Protein AF-A0AA50HZC2-F1 (afdb_monomer)

Nearest PDB structures (foldseek):
  8qby-assembly1_L  TM=7.352E-01  e=1.808E-03  Paracoccus denitrificans PD1222

pLDDT: mean 88.43, std 9.84, range [54.06, 97.0]

Structure (mmCIF, N/CA/C/O backbone):
data_AF-A0AA50HZC2-F1
#
_entry.id   AF-A0AA50HZC2-F1
#
loop_
_atom_site.group_PDB
_atom_site.id
_atom_site.type_symbol
_atom_site.label_atom_id
_atom_site.label_alt_id
_atom_site.label_comp_id
_atom_site.label_asym_id
_atom_site.label_entity_id
_atom_site.label_seq_id
_atom_site.pdbx_PDB_ins_code
_atom_site.Cartn_x
_atom_site.Cartn_y
_atom_site.Cartn_z
_atom_site.occupancy
_atom_site.B_iso_or_equiv
_atom_site.auth_seq_id
_atom_site.auth_comp_id
_atom_site.auth_asym_id
_atom_site.auth_atom_id
_atom_site.pdbx_PDB_model_num
ATOM 1 N N . MET A 1 1 ? 26.707 -22.563 -12.848 1.00 72.94 1 MET A N 1
ATOM 2 C CA . MET A 1 1 ? 26.742 -23.158 -14.206 1.00 72.94 1 MET A CA 1
ATOM 3 C C . MET A 1 1 ? 25.574 -24.103 -14.476 1.00 72.94 1 MET A C 1
ATOM 5 O O . MET A 1 1 ? 25.071 -24.070 -15.587 1.00 72.94 1 MET A O 1
ATOM 9 N N . ALA A 1 2 ? 25.079 -24.865 -13.490 1.00 88.56 2 ALA A N 1
ATOM 10 C CA . ALA A 1 2 ? 23.924 -25.756 -13.678 1.00 88.56 2 ALA A CA 1
ATOM 11 C C . ALA A 1 2 ? 22.667 -25.058 -14.245 1.00 88.56 2 ALA A C 1
ATOM 13 O O . ALA A 1 2 ? 22.004 -25.631 -15.095 1.00 88.56 2 ALA A O 1
ATOM 14 N N . LEU A 1 3 ? 22.393 -23.804 -13.859 1.00 90.75 3 LEU A N 1
ATOM 15 C CA . LEU A 1 3 ? 21.263 -23.019 -14.386 1.00 90.75 3 LEU A CA 1
ATOM 16 C C . LEU A 1 3 ? 21.460 -22.491 -15.819 1.00 90.75 3 LEU A C 1
ATOM 18 O O . LEU A 1 3 ? 20.484 -22.123 -16.455 1.00 90.75 3 LEU A O 1
ATOM 22 N N . ALA A 1 4 ? 22.684 -22.474 -16.356 1.00 91.19 4 ALA A N 1
ATOM 23 C CA . ALA A 1 4 ? 22.915 -22.049 -17.741 1.00 91.19 4 ALA A CA 1
ATOM 24 C C . ALA A 1 4 ? 22.505 -23.136 -18.748 1.00 91.19 4 ALA A C 1
ATOM 26 O O . ALA A 1 4 ? 22.063 -22.822 -19.849 1.00 91.19 4 ALA A O 1
ATOM 27 N N . VAL A 1 5 ? 22.618 -24.410 -18.353 1.00 91.38 5 VAL A N 1
ATOM 28 C CA . VAL A 1 5 ? 22.234 -25.566 -19.173 1.00 91.38 5 VAL A CA 1
ATOM 29 C C . VAL A 1 5 ? 20.757 -25.499 -19.596 1.00 91.38 5 VAL A C 1
ATOM 31 O O . VAL A 1 5 ? 20.509 -25.524 -20.801 1.00 91.38 5 VAL A O 1
ATOM 34 N N . PRO A 1 6 ? 19.769 -25.340 -18.688 1.00 89.31 6 PRO A N 1
ATOM 35 C CA . PRO A 1 6 ? 18.374 -25.200 -19.092 1.00 89.31 6 PRO A CA 1
ATOM 36 C C . PRO A 1 6 ? 18.117 -23.918 -19.894 1.00 89.31 6 PRO A C 1
ATOM 38 O O . PRO A 1 6 ? 17.353 -23.976 -20.849 1.00 89.31 6 PRO A O 1
ATOM 41 N N . SER A 1 7 ? 18.780 -22.790 -19.602 1.00 89.94 7 SER A N 1
ATOM 42 C CA . SER A 1 7 ? 18.620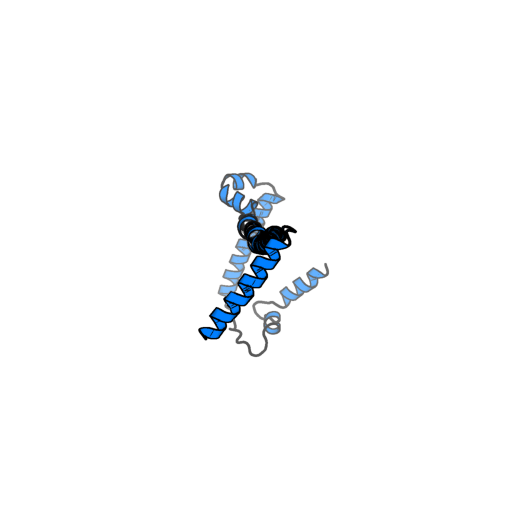 -21.560 -20.400 1.00 89.94 7 SER A CA 1
ATOM 43 C C . SER A 1 7 ? 19.047 -21.743 -21.862 1.00 89.94 7 SER A C 1
ATOM 45 O O . SER A 1 7 ? 18.363 -21.268 -22.766 1.00 89.94 7 SER A O 1
ATOM 47 N N . VAL A 1 8 ? 20.148 -22.463 -22.108 1.00 89.06 8 VAL A N 1
ATOM 48 C CA . VAL A 1 8 ? 20.602 -22.799 -23.470 1.00 89.06 8 VAL A CA 1
ATOM 49 C C . VAL A 1 8 ? 19.643 -23.786 -24.139 1.00 89.06 8 VAL A C 1
ATOM 51 O O . VAL A 1 8 ? 19.305 -23.608 -25.307 1.00 89.06 8 VAL A O 1
ATOM 54 N N . LEU A 1 9 ? 19.161 -24.797 -23.406 1.00 86.12 9 LEU A N 1
ATOM 55 C CA . LEU A 1 9 ? 18.186 -25.763 -23.925 1.00 86.12 9 LEU A CA 1
ATOM 56 C C . LEU A 1 9 ? 16.868 -25.089 -24.328 1.00 86.12 9 LEU A C 1
ATOM 58 O O . LEU A 1 9 ? 16.352 -25.376 -25.403 1.00 86.12 9 LEU A O 1
ATOM 62 N N . ILE A 1 10 ? 16.362 -24.151 -23.523 1.00 85.94 10 ILE A N 1
ATOM 63 C CA . ILE A 1 10 ? 15.151 -23.380 -23.841 1.00 85.94 10 ILE A CA 1
ATOM 64 C C . ILE A 1 10 ? 15.355 -22.567 -25.125 1.00 85.94 10 ILE A C 1
ATOM 66 O O . ILE A 1 10 ? 14.502 -22.610 -26.007 1.00 85.94 10 ILE A O 1
ATOM 70 N N . GLY A 1 11 ? 16.507 -21.905 -25.291 1.00 83.38 11 GLY A N 1
ATOM 71 C CA . GLY A 1 11 ? 16.824 -21.173 -26.525 1.00 83.38 11 GLY A CA 1
ATOM 72 C C . GLY A 1 11 ? 16.901 -22.061 -27.776 1.00 83.38 11 GLY A C 1
ATOM 73 O O . GLY A 1 11 ? 16.564 -21.620 -28.871 1.00 83.38 11 GLY A O 1
ATOM 74 N N . LEU A 1 12 ? 17.301 -23.328 -27.628 1.00 83.75 12 LEU A N 1
ATOM 75 C CA . LEU A 1 12 ? 17.332 -24.301 -28.728 1.00 83.75 12 LEU A CA 1
ATOM 76 C C . LEU A 1 12 ? 15.963 -24.934 -29.021 1.00 83.75 12 LEU A C 1
ATOM 78 O O . LEU A 1 12 ? 15.737 -25.383 -30.146 1.00 83.75 12 LEU A O 1
ATOM 82 N N . LEU A 1 13 ? 15.062 -25.004 -28.042 1.00 84.50 13 LEU A N 1
ATOM 83 C CA . LEU A 1 13 ? 13.712 -25.562 -28.198 1.00 84.50 13 LEU A CA 1
ATOM 84 C C . LEU A 1 13 ? 12.681 -24.507 -28.646 1.00 84.50 13 LEU A C 1
ATOM 86 O O . LEU A 1 13 ? 11.704 -24.857 -29.307 1.00 84.50 13 LEU A O 1
ATOM 90 N N . GLY A 1 14 ? 12.909 -23.229 -28.329 1.00 80.69 14 GLY A N 1
ATOM 91 C CA . GLY A 1 14 ? 12.089 -22.079 -28.728 1.00 80.69 14 GLY A CA 1
ATOM 92 C C . GLY A 1 14 ? 12.603 -21.366 -29.985 1.00 80.69 14 GLY A C 1
ATOM 93 O O . GLY A 1 14 ? 12.914 -20.177 -29.939 1.00 80.69 14 GLY A O 1
ATOM 94 N N . ARG A 1 15 ? 12.741 -22.092 -31.104 1.00 81.62 15 ARG A N 1
ATOM 95 C CA . ARG A 1 15 ? 13.133 -21.516 -32.403 1.00 81.62 15 ARG A CA 1
ATOM 96 C C . ARG A 1 15 ? 11.930 -20.934 -33.169 1.00 81.62 15 ARG A C 1
ATOM 98 O O . ARG A 1 15 ? 11.009 -21.700 -33.441 1.00 81.62 15 ARG A O 1
ATOM 105 N N . PRO A 1 16 ? 11.988 -19.683 -33.678 1.00 71.44 16 PRO A N 1
ATOM 106 C CA . PRO A 1 16 ? 10.855 -19.006 -34.334 1.00 71.44 16 PRO A CA 1
ATOM 107 C C . PRO A 1 16 ? 10.175 -19.771 -35.479 1.00 71.44 16 PRO A C 1
ATOM 109 O O . PRO A 1 16 ? 8.990 -19.597 -35.721 1.00 71.44 16 PRO A O 1
ATOM 112 N N . TRP A 1 17 ? 10.917 -20.625 -36.184 1.00 71.31 17 TRP A N 1
ATOM 113 C CA . TRP A 1 17 ? 10.420 -21.418 -37.314 1.00 71.31 17 TRP A CA 1
ATOM 114 C C . TRP A 1 17 ? 9.914 -22.819 -36.927 1.00 71.31 17 TRP A C 1
ATOM 116 O O . TRP A 1 17 ? 9.341 -23.510 -37.762 1.00 71.31 17 TRP A O 1
ATOM 126 N N . ALA A 1 18 ? 10.182 -23.286 -35.702 1.00 73.06 18 ALA A N 1
ATOM 127 C CA . ALA A 1 18 ? 9.805 -24.614 -35.208 1.00 73.06 18 ALA A CA 1
ATOM 128 C C . ALA A 1 18 ? 9.852 -24.656 -33.665 1.00 73.06 18 ALA A C 1
ATOM 130 O O . ALA A 1 18 ? 10.690 -25.348 -33.075 1.00 73.06 18 ALA A O 1
ATOM 131 N N . ASN A 1 19 ? 8.969 -23.895 -33.010 1.00 77.31 19 ASN A N 1
ATOM 132 C CA . ASN A 1 19 ? 8.886 -23.788 -31.550 1.00 77.31 19 ASN A CA 1
ATOM 133 C C . ASN A 1 19 ? 8.318 -25.073 -30.917 1.00 77.31 19 ASN A C 1
ATOM 135 O O . ASN A 1 19 ? 7.129 -25.184 -30.624 1.00 77.31 19 ASN A O 1
ATOM 139 N N . GLN A 1 20 ? 9.184 -26.050 -30.647 1.00 77.06 20 GLN A N 1
ATOM 140 C CA . GLN A 1 20 ? 8.807 -27.293 -29.958 1.00 77.06 20 GLN A CA 1
ATOM 141 C C . GLN A 1 20 ? 8.387 -27.049 -28.503 1.00 77.06 20 GLN A C 1
ATOM 143 O O . GLN A 1 20 ? 7.599 -27.808 -27.947 1.00 77.06 20 GLN A O 1
ATOM 148 N N . PHE A 1 21 ? 8.913 -25.985 -27.892 1.00 76.44 21 PHE A N 1
ATOM 149 C CA . PHE A 1 21 ? 8.573 -25.597 -26.525 1.00 76.44 21 PHE A CA 1
ATOM 150 C C . PHE A 1 21 ? 7.141 -25.058 -26.403 1.00 76.44 21 PHE A C 1
ATOM 152 O O . PHE A 1 21 ? 6.426 -25.405 -25.471 1.00 76.44 21 PHE A O 1
ATOM 159 N N . GLU A 1 22 ? 6.702 -24.255 -27.369 1.00 74.44 22 GLU A N 1
ATOM 160 C CA . GLU A 1 22 ? 5.349 -23.689 -27.410 1.00 74.44 22 GLU A CA 1
ATOM 161 C C . GLU A 1 22 ? 4.304 -24.789 -27.634 1.00 74.44 22 GLU A C 1
ATOM 163 O O . GLU A 1 22 ? 3.329 -24.891 -26.892 1.00 74.44 22 GLU A O 1
ATOM 168 N N . ALA A 1 23 ? 4.590 -25.711 -28.557 1.00 74.75 23 ALA A N 1
ATOM 169 C CA . ALA A 1 23 ? 3.774 -26.900 -28.791 1.00 74.75 23 ALA A CA 1
ATOM 170 C C . ALA A 1 23 ? 3.704 -27.862 -27.585 1.00 74.75 23 ALA A C 1
ATOM 172 O O . ALA A 1 23 ? 2.779 -28.662 -27.501 1.00 74.75 23 ALA A O 1
ATOM 173 N N . PHE A 1 24 ? 4.672 -27.812 -26.662 1.00 75.62 24 PHE A N 1
ATOM 174 C CA . PHE A 1 24 ? 4.659 -28.602 -25.425 1.00 75.62 24 PHE A CA 1
ATOM 175 C C . PHE A 1 24 ? 3.799 -27.966 -24.321 1.00 75.62 24 PHE A C 1
ATOM 177 O O . PHE A 1 24 ? 3.256 -28.684 -23.484 1.00 75.62 24 PHE A O 1
ATOM 184 N N . ILE A 1 25 ? 3.683 -26.633 -24.301 1.00 77.31 25 ILE A N 1
ATOM 185 C CA . ILE A 1 25 ? 2.903 -25.897 -23.294 1.00 77.31 25 ILE A CA 1
ATOM 186 C C . ILE A 1 25 ? 1.409 -25.922 -23.630 1.00 77.31 25 ILE A C 1
ATOM 188 O O . ILE A 1 25 ? 0.587 -26.082 -22.727 1.00 77.31 25 ILE A O 1
ATOM 192 N N . HIS A 1 26 ? 1.057 -25.785 -24.910 1.00 77.88 26 HIS A N 1
ATOM 193 C CA . HIS A 1 26 ? -0.338 -25.763 -25.343 1.00 77.88 26 HIS A CA 1
ATOM 194 C C . HIS A 1 26 ? -0.903 -27.177 -25.506 1.00 77.88 26 HIS A C 1
ATOM 196 O O . HIS A 1 26 ? -0.356 -28.015 -26.224 1.00 77.88 26 HIS A O 1
ATOM 202 N N . ALA A 1 27 ? -2.022 -27.450 -24.832 1.00 76.19 27 ALA A N 1
ATOM 203 C CA . ALA A 1 27 ? -2.693 -28.742 -24.907 1.00 76.19 27 ALA A CA 1
ATOM 204 C C . ALA A 1 27 ? -3.370 -28.939 -26.281 1.00 76.19 27 ALA A C 1
ATOM 206 O O . ALA A 1 27 ? -3.898 -27.979 -26.850 1.00 76.19 27 ALA A O 1
ATOM 207 N N . PRO A 1 28 ? -3.418 -30.176 -26.814 1.00 63.66 28 PRO A N 1
ATOM 208 C CA . PRO A 1 28 ? -4.055 -30.462 -28.097 1.00 63.66 28 PRO A CA 1
ATOM 209 C C . PRO A 1 28 ? -5.574 -30.231 -27.998 1.00 63.66 28 PRO A C 1
ATOM 211 O O . PRO A 1 28 ? -6.311 -31.089 -27.518 1.00 63.66 28 PRO A O 1
ATOM 214 N N . GLY A 1 29 ? -6.035 -29.048 -28.413 1.00 65.81 29 GLY A N 1
ATOM 215 C CA . GLY A 1 29 ? -7.437 -28.616 -28.337 1.00 65.81 29 GLY A CA 1
ATOM 216 C C . GLY A 1 29 ? -7.624 -27.114 -28.095 1.00 65.81 29 GLY A C 1
ATOM 217 O O . GLY A 1 29 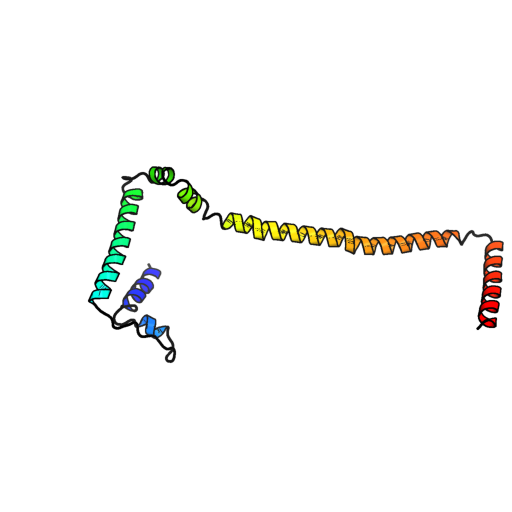? -8.703 -26.589 -28.362 1.00 65.81 29 GLY A O 1
ATOM 218 N N . GLU A 1 30 ? -6.588 -26.412 -27.634 1.00 67.56 30 GLU A N 1
ATOM 219 C CA . GLU A 1 30 ? -6.572 -24.949 -27.599 1.00 67.56 30 GLU A CA 1
ATOM 220 C C . GLU A 1 30 ? -6.294 -24.415 -29.012 1.00 67.56 30 GLU A C 1
ATOM 222 O O . GLU A 1 30 ? -5.408 -24.920 -29.707 1.00 67.56 30 GLU A O 1
ATOM 227 N N . VAL A 1 31 ? -7.078 -23.430 -29.466 1.00 58.88 31 VAL A N 1
ATOM 228 C CA . VAL A 1 31 ? -6.873 -22.788 -30.771 1.00 58.88 31 VAL A CA 1
ATOM 229 C C . VAL A 1 31 ? -5.600 -21.961 -30.660 1.00 58.88 31 VAL A C 1
ATOM 231 O O . VAL A 1 31 ? -5.626 -20.802 -30.257 1.00 58.88 31 VAL A O 1
ATOM 234 N N . VAL A 1 32 ? -4.464 -22.577 -30.967 1.00 58.31 32 VAL A N 1
ATOM 235 C CA . VAL A 1 32 ? -3.259 -21.825 -31.278 1.00 58.31 32 VAL A CA 1
ATOM 236 C C . VAL A 1 32 ? -3.616 -21.084 -32.557 1.00 58.31 32 VAL A C 1
ATOM 238 O O . VAL A 1 32 ? -3.715 -21.703 -33.618 1.00 58.31 32 VAL A O 1
ATOM 241 N N . GLU A 1 33 ? -3.889 -19.779 -32.463 1.00 55.62 33 GLU A N 1
ATOM 242 C CA . GLU A 1 33 ? -3.714 -18.913 -33.622 1.00 55.62 33 GLU A CA 1
ATOM 243 C C . GLU A 1 33 ? -2.270 -19.143 -34.051 1.00 55.62 33 GLU A C 1
ATOM 245 O O . GLU A 1 33 ? -1.337 -18.639 -33.429 1.00 55.62 33 GLU A O 1
ATOM 250 N N . HIS A 1 34 ? -2.066 -20.026 -35.033 1.00 56.75 34 HIS A N 1
ATOM 251 C CA . HIS A 1 34 ? -0.781 -20.149 -35.684 1.00 56.75 34 HIS A CA 1
ATOM 252 C C . HIS A 1 34 ? -0.465 -18.745 -36.155 1.00 56.75 34 HIS A C 1
ATOM 254 O O . HIS A 1 34 ? -1.180 -18.212 -37.006 1.00 56.75 34 HIS A O 1
ATOM 260 N N . ALA A 1 35 ? 0.526 -18.135 -35.498 1.00 54.06 35 ALA A N 1
ATOM 261 C CA . ALA A 1 35 ? 0.989 -16.806 -35.819 1.00 54.06 35 ALA A CA 1
ATOM 262 C C . ALA A 1 35 ? 1.070 -16.706 -37.341 1.00 54.06 35 ALA A C 1
ATOM 264 O O . ALA A 1 35 ? 1.578 -17.627 -37.991 1.00 54.06 35 ALA A O 1
ATOM 265 N N . ALA A 1 36 ? 0.463 -15.637 -37.861 1.00 55.03 36 ALA A N 1
ATOM 266 C CA . ALA A 1 36 ? 0.439 -15.273 -39.267 1.00 55.03 36 ALA A CA 1
ATOM 267 C C . ALA A 1 36 ? 1.741 -15.695 -39.962 1.00 55.03 36 ALA A C 1
ATOM 269 O O . ALA A 1 36 ? 2.813 -15.557 -39.374 1.00 55.03 36 ALA A O 1
ATOM 270 N N . GLU A 1 37 ? 1.609 -16.265 -41.162 1.00 60.50 37 GLU A N 1
ATOM 271 C CA . GLU A 1 37 ? 2.688 -16.818 -41.986 1.00 60.50 37 GLU A CA 1
ATOM 272 C C . GLU A 1 37 ? 4.057 -16.196 -41.679 1.00 60.50 37 GLU A C 1
ATOM 274 O O . GLU A 1 37 ? 4.229 -14.984 -41.763 1.00 60.50 37 GLU A O 1
ATOM 279 N N . PHE A 1 38 ? 5.033 -17.022 -41.286 1.00 69.06 38 PHE A N 1
ATOM 280 C CA . PHE A 1 38 ? 6.369 -16.545 -40.936 1.00 69.06 38 PHE A CA 1
ATOM 281 C C . PHE A 1 38 ? 7.044 -15.917 -42.163 1.00 69.06 38 PHE A C 1
ATOM 283 O O . PHE A 1 38 ? 7.683 -16.596 -42.973 1.00 69.06 38 PHE A O 1
ATOM 290 N N . GLU A 1 39 ? 6.900 -14.604 -42.302 1.00 80.19 39 GLU A N 1
ATOM 291 C CA . GLU A 1 39 ? 7.530 -13.841 -43.362 1.00 80.19 39 GLU A CA 1
ATOM 292 C C . GLU A 1 39 ? 8.966 -13.497 -42.970 1.00 80.19 39 GLU A C 1
ATOM 294 O O . GLU A 1 39 ? 9.240 -12.685 -42.084 1.00 80.19 39 GLU A O 1
ATOM 299 N N . TRP A 1 40 ? 9.922 -14.093 -43.682 1.00 81.25 40 TRP A N 1
ATOM 300 C CA . TRP A 1 40 ? 11.350 -13.860 -43.457 1.00 81.25 40 TRP A CA 1
ATOM 301 C C . TRP A 1 40 ? 11.736 -12.377 -43.547 1.00 81.25 40 TRP A C 1
ATOM 303 O O . TRP A 1 40 ? 12.603 -11.924 -42.801 1.00 81.25 40 TRP A O 1
ATOM 313 N N . GLY A 1 41 ? 11.089 -11.614 -44.435 1.00 86.00 41 GLY A N 1
ATOM 314 C CA . GLY A 1 41 ? 11.332 -10.179 -44.590 1.00 86.00 41 GLY A CA 1
ATOM 315 C C . GLY A 1 41 ? 10.957 -9.383 -43.340 1.00 86.00 41 GLY A C 1
ATOM 316 O O . GLY A 1 41 ? 11.781 -8.629 -42.822 1.00 86.00 41 GLY A O 1
ATOM 317 N N . GLU A 1 42 ? 9.748 -9.594 -42.821 1.00 83.56 42 GLU A N 1
ATOM 318 C CA . GLU A 1 42 ? 9.266 -8.941 -41.603 1.00 83.56 42 GLU A CA 1
ATOM 319 C C . GLU A 1 42 ? 10.079 -9.377 -40.377 1.00 83.56 42 GLU A C 1
ATOM 321 O O . GLU A 1 42 ? 10.522 -8.531 -39.594 1.00 83.56 42 GLU A O 1
ATOM 326 N N . PHE A 1 43 ? 10.385 -10.675 -40.266 1.00 85.12 43 PHE A N 1
ATOM 327 C CA . PHE A 1 43 ? 11.186 -11.218 -39.171 1.00 85.12 43 PHE A CA 1
ATOM 328 C C . PHE A 1 43 ? 12.560 -10.552 -39.069 1.00 85.12 43 PHE A C 1
ATOM 330 O O . PHE A 1 43 ? 12.943 -10.099 -37.989 1.00 85.12 43 PHE A O 1
ATOM 337 N N . TYR A 1 44 ? 13.312 -10.451 -40.171 1.00 88.44 44 TYR A N 1
ATOM 338 C CA . TYR A 1 44 ? 14.642 -9.838 -40.128 1.00 88.44 44 TYR A CA 1
ATOM 339 C C . TYR A 1 44 ? 14.591 -8.345 -39.815 1.00 88.44 44 TYR A C 1
ATOM 341 O O . TYR A 1 44 ? 15.464 -7.849 -39.100 1.00 88.44 44 TYR A O 1
ATOM 349 N N . VAL A 1 45 ? 13.573 -7.632 -40.302 1.00 92.00 45 VAL A N 1
ATOM 350 C CA . VAL A 1 45 ? 13.395 -6.208 -40.001 1.00 92.00 45 VAL A CA 1
ATOM 351 C C . VAL A 1 45 ? 13.075 -6.011 -38.518 1.00 92.00 45 VAL A C 1
ATOM 353 O O . VAL A 1 45 ? 13.741 -5.222 -37.848 1.00 92.00 45 VAL A O 1
ATOM 356 N N . MET A 1 46 ? 12.115 -6.756 -37.968 1.00 88.69 46 MET A N 1
ATOM 357 C CA . MET A 1 46 ? 11.742 -6.655 -36.554 1.00 88.69 46 MET A CA 1
ATOM 358 C C . MET A 1 46 ? 12.867 -7.112 -35.622 1.00 88.69 46 MET A C 1
ATOM 360 O O . MET A 1 46 ? 13.235 -6.387 -34.692 1.00 88.69 46 MET A O 1
ATOM 364 N N . ALA A 1 47 ? 13.456 -8.282 -35.885 1.00 89.00 47 ALA A N 1
ATOM 365 C CA . ALA A 1 47 ? 14.551 -8.822 -35.087 1.00 89.00 47 ALA A CA 1
ATOM 366 C C . A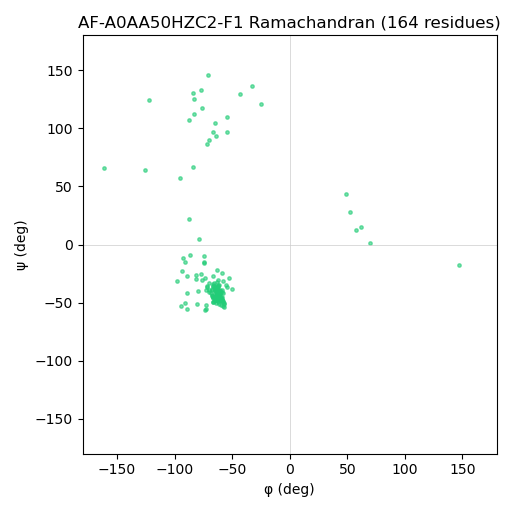LA A 1 47 ? 15.784 -7.913 -35.156 1.00 89.00 47 ALA A C 1
ATOM 368 O O . ALA A 1 47 ? 16.380 -7.605 -34.123 1.00 89.00 47 ALA A O 1
ATOM 369 N N . GLY A 1 48 ? 16.132 -7.429 -36.353 1.00 93.62 48 GLY A N 1
ATOM 370 C CA . GLY A 1 48 ? 17.237 -6.499 -36.565 1.00 93.62 48 GLY A CA 1
ATOM 371 C C . GLY A 1 48 ? 17.051 -5.192 -35.797 1.00 93.62 48 GLY A C 1
ATOM 372 O O . GLY A 1 48 ? 17.958 -4.777 -35.076 1.00 93.62 48 GLY A O 1
ATOM 373 N N . ASN A 1 49 ? 15.862 -4.585 -35.872 1.00 94.31 49 ASN A N 1
ATOM 374 C CA . ASN A 1 49 ? 15.549 -3.354 -35.141 1.00 94.31 49 ASN A CA 1
ATOM 375 C C . ASN A 1 49 ? 15.598 -3.557 -33.620 1.00 94.31 49 ASN A C 1
ATOM 377 O O . ASN A 1 49 ? 16.202 -2.753 -32.910 1.00 94.31 49 ASN A O 1
ATOM 381 N N . SER A 1 50 ? 15.015 -4.648 -33.117 1.00 92.62 50 SER A N 1
ATOM 382 C CA . SER A 1 50 ? 15.013 -4.967 -31.685 1.00 92.62 50 SER A CA 1
ATOM 383 C C . SER A 1 50 ? 16.430 -5.182 -31.146 1.00 92.62 50 SER A C 1
ATOM 385 O O . SER A 1 50 ? 16.827 -4.565 -30.155 1.00 92.62 50 SER A O 1
ATOM 387 N N . ILE A 1 51 ? 17.229 -6.013 -31.828 1.00 95.38 51 ILE A N 1
ATOM 388 C CA . ILE A 1 51 ? 18.630 -6.260 -31.458 1.00 95.38 51 ILE A CA 1
ATOM 389 C C . ILE A 1 51 ? 19.437 -4.962 -31.559 1.00 95.38 51 ILE A C 1
ATOM 391 O O . ILE A 1 51 ? 20.239 -4.674 -30.673 1.00 95.38 51 ILE A O 1
ATOM 395 N N . GLY A 1 52 ? 19.199 -4.150 -32.591 1.00 96.44 52 GLY A N 1
ATOM 396 C CA . GLY A 1 52 ? 19.843 -2.852 -32.771 1.00 96.44 52 GLY A CA 1
ATOM 397 C C . GLY A 1 52 ? 19.611 -1.917 -31.584 1.00 96.44 52 GLY A C 1
ATOM 398 O O . GLY A 1 52 ? 20.574 -1.420 -31.000 1.00 96.44 52 GLY A O 1
ATOM 399 N N . ILE A 1 53 ? 18.355 -1.729 -31.167 1.00 96.62 53 ILE A N 1
ATOM 400 C CA . ILE A 1 53 ? 18.006 -0.892 -30.006 1.00 96.62 53 ILE A CA 1
ATOM 401 C C . ILE A 1 53 ? 18.633 -1.451 -28.721 1.00 96.62 53 ILE A C 1
ATOM 403 O O . ILE A 1 53 ? 19.198 -0.690 -27.932 1.00 96.62 53 ILE A O 1
ATOM 407 N N . ALA A 1 54 ? 18.596 -2.772 -28.523 1.00 96.75 54 ALA A N 1
ATOM 408 C CA . ALA A 1 54 ? 19.201 -3.413 -27.357 1.00 96.75 54 ALA A CA 1
ATOM 409 C C . ALA A 1 54 ? 20.724 -3.191 -27.298 1.00 96.75 54 ALA A C 1
ATOM 411 O O . ALA A 1 54 ? 21.255 -2.808 -26.252 1.00 96.75 54 ALA A O 1
ATOM 412 N N . LEU A 1 55 ? 21.431 -3.364 -28.421 1.00 97.00 55 LEU A N 1
ATOM 413 C CA . LEU A 1 55 ? 22.874 -3.125 -28.512 1.00 97.00 55 LEU A CA 1
ATOM 414 C C . LEU A 1 55 ? 23.224 -1.652 -28.295 1.00 97.00 55 LEU A C 1
ATOM 416 O O . LEU A 1 55 ? 24.205 -1.365 -27.607 1.00 97.00 55 LEU A O 1
ATOM 420 N N . ILE A 1 56 ? 22.421 -0.720 -28.817 1.00 96.62 56 ILE A N 1
ATOM 421 C CA . ILE A 1 56 ? 22.584 0.716 -28.548 1.00 96.62 56 ILE A CA 1
ATOM 422 C C . ILE A 1 56 ? 22.450 0.983 -27.045 1.00 96.62 56 ILE A C 1
ATOM 424 O O . ILE A 1 56 ? 23.328 1.621 -26.465 1.00 96.62 56 ILE A O 1
ATOM 428 N N . GLY A 1 57 ? 21.414 0.448 -26.393 1.00 94.94 57 GLY A N 1
ATOM 429 C CA . GLY A 1 57 ? 21.201 0.605 -24.952 1.00 94.94 57 GLY A CA 1
ATOM 430 C C . GLY A 1 57 ? 22.369 0.076 -24.114 1.00 94.94 57 GLY A C 1
ATOM 431 O O . GLY A 1 57 ? 22.882 0.786 -23.247 1.00 94.94 57 GLY A O 1
ATOM 432 N N . ILE A 1 58 ? 22.850 -1.135 -24.417 1.00 96.00 58 ILE A N 1
ATOM 433 C CA . ILE A 1 58 ? 24.010 -1.739 -23.740 1.00 96.00 58 ILE A CA 1
ATOM 434 C C . ILE A 1 58 ? 25.278 -0.917 -23.989 1.00 96.00 58 ILE A C 1
ATOM 436 O O . ILE A 1 58 ? 26.066 -0.707 -23.068 1.00 96.00 58 ILE A O 1
ATOM 440 N N . THR A 1 59 ? 25.473 -0.420 -25.212 1.00 95.25 59 THR A N 1
ATOM 441 C CA . THR A 1 59 ? 26.635 0.406 -25.560 1.00 95.25 59 THR A CA 1
ATOM 442 C C . THR A 1 59 ? 26.625 1.714 -24.772 1.00 95.25 59 THR A C 1
ATOM 444 O O . THR A 1 59 ? 27.639 2.063 -24.171 1.00 95.25 59 THR A O 1
ATOM 447 N N . VAL A 1 60 ? 25.484 2.408 -24.695 1.00 93.38 60 VAL A N 1
ATOM 448 C CA . VAL A 1 60 ? 25.335 3.633 -23.890 1.00 93.38 60 VAL A CA 1
ATOM 449 C C . VAL A 1 60 ? 25.613 3.347 -22.411 1.00 93.38 60 VAL A C 1
ATOM 451 O O . VAL A 1 60 ? 26.413 4.051 -21.796 1.00 93.38 60 VAL A O 1
ATOM 454 N N . ALA A 1 61 ? 25.044 2.272 -21.858 1.00 92.44 61 ALA A N 1
ATOM 455 C CA . ALA A 1 61 ? 25.298 1.869 -20.476 1.00 92.44 61 ALA A CA 1
ATOM 456 C C . ALA A 1 61 ? 26.782 1.537 -20.228 1.00 92.44 61 ALA A C 1
ATOM 458 O O . ALA A 1 61 ? 27.358 1.975 -19.234 1.00 92.44 61 ALA A O 1
ATOM 459 N N . SER A 1 62 ? 27.440 0.821 -21.144 1.00 93.62 62 SER A N 1
ATOM 460 C CA . SER A 1 62 ? 28.869 0.500 -21.048 1.00 93.62 62 SER A CA 1
ATOM 461 C C . SER A 1 62 ? 29.740 1.762 -21.097 1.00 93.62 62 SER A C 1
ATOM 463 O O . SER A 1 62 ? 30.661 1.920 -20.295 1.00 93.62 62 SER A O 1
ATOM 465 N N . LEU A 1 63 ? 29.427 2.718 -21.974 1.00 93.81 63 LEU A N 1
ATOM 466 C CA . LEU A 1 63 ? 30.151 3.990 -22.050 1.00 93.81 63 LEU A CA 1
ATOM 467 C C . LEU A 1 63 ? 29.991 4.838 -20.776 1.00 93.81 63 LEU A C 1
ATOM 469 O O . LEU A 1 63 ? 30.953 5.489 -20.363 1.00 93.81 63 LEU A O 1
ATOM 473 N N . MET A 1 64 ? 28.809 4.808 -20.151 1.00 91.56 64 MET A N 1
ATOM 474 C CA . MET A 1 64 ? 28.517 5.514 -18.898 1.00 91.56 64 MET A CA 1
ATOM 475 C C . MET A 1 64 ? 29.190 4.861 -17.684 1.00 91.56 64 MET A C 1
ATOM 477 O O . MET A 1 64 ? 29.892 5.540 -16.942 1.00 91.56 64 MET A O 1
ATOM 481 N N . TYR A 1 65 ? 29.003 3.553 -17.482 1.00 91.44 65 TYR A N 1
ATOM 482 C CA . TYR A 1 65 ? 29.385 2.872 -16.237 1.00 91.44 65 TYR A CA 1
ATOM 483 C C . TYR A 1 65 ? 30.732 2.150 -16.295 1.00 91.44 65 TYR A C 1
ATOM 485 O O . TYR A 1 65 ? 31.408 2.048 -15.277 1.00 91.44 65 TYR A O 1
ATOM 493 N N . TRP A 1 66 ? 31.141 1.633 -17.458 1.00 91.75 66 TRP A N 1
ATOM 494 C CA . TRP A 1 66 ? 32.439 0.964 -17.594 1.00 91.75 66 TRP A CA 1
ATOM 495 C C . TRP A 1 66 ? 33.525 1.969 -17.965 1.00 91.75 66 TRP A C 1
ATOM 497 O O . TRP A 1 66 ? 34.539 2.091 -17.282 1.00 91.75 66 TRP A O 1
ATOM 507 N N . GLN A 1 67 ? 33.322 2.713 -19.054 1.00 90.50 67 GLN A N 1
ATOM 508 C CA . GLN A 1 67 ? 34.347 3.619 -19.585 1.00 90.50 67 GLN A CA 1
ATOM 509 C C . GLN A 1 67 ? 34.331 5.009 -18.938 1.00 90.50 67 GLN A C 1
ATOM 511 O O . GLN A 1 67 ? 35.252 5.781 -19.191 1.00 90.50 67 GLN A O 1
ATOM 516 N N . HIS A 1 68 ? 33.315 5.328 -18.125 1.00 86.56 68 HIS A N 1
ATOM 517 C CA . HIS A 1 68 ? 33.173 6.606 -17.412 1.00 86.56 68 HIS A CA 1
ATOM 518 C C . HIS A 1 68 ? 33.287 7.846 -18.325 1.00 86.56 68 HIS A C 1
ATOM 520 O O . HIS A 1 68 ? 33.702 8.916 -17.887 1.00 86.56 68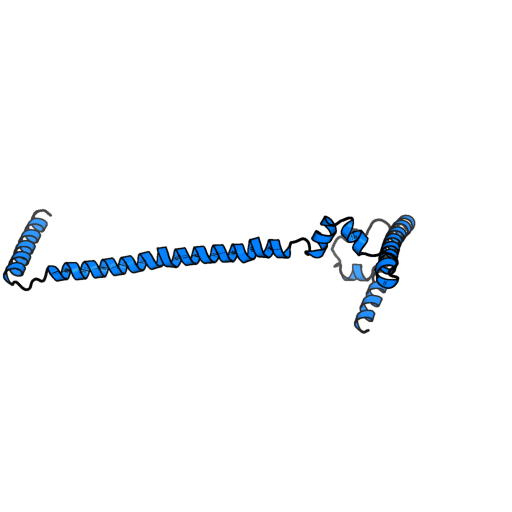 HIS A O 1
ATOM 526 N N . LYS A 1 69 ? 32.935 7.718 -19.614 1.00 83.38 69 LYS A N 1
ATOM 527 C CA . LYS A 1 69 ? 33.044 8.814 -20.598 1.00 83.38 69 LYS A CA 1
ATOM 528 C C . LYS A 1 69 ? 31.923 9.842 -20.465 1.00 83.38 69 LYS A C 1
ATOM 530 O O . LYS A 1 69 ? 32.095 10.992 -20.857 1.00 83.38 69 LYS A O 1
ATOM 535 N N . PHE A 1 70 ? 30.785 9.419 -19.925 1.00 85.31 70 PHE A N 1
ATOM 536 C CA . PHE A 1 70 ? 29.625 10.258 -19.656 1.00 85.31 70 PHE A CA 1
ATOM 537 C C . PHE A 1 70 ? 29.299 10.164 -18.174 1.00 85.31 70 PHE A C 1
ATOM 539 O O . PHE A 1 70 ? 29.078 9.060 -17.680 1.00 85.31 70 PHE A O 1
ATOM 546 N N . ASP A 1 71 ? 29.252 11.301 -17.481 1.00 86.38 71 ASP A N 1
ATOM 547 C CA . ASP A 1 71 ? 28.870 11.327 -16.071 1.00 86.38 71 ASP A CA 1
ATOM 548 C C . ASP A 1 71 ? 27.340 11.170 -15.944 1.00 86.38 71 ASP A C 1
ATOM 550 O O . ASP A 1 71 ? 26.593 12.041 -16.412 1.00 86.38 71 ASP A O 1
ATOM 554 N N . PRO A 1 72 ? 26.841 10.091 -15.306 1.00 84.31 72 PRO A N 1
ATOM 555 C CA . PRO A 1 72 ? 25.412 9.908 -15.067 1.00 84.31 72 PRO A CA 1
ATOM 556 C C . PRO A 1 72 ? 24.784 11.049 -14.253 1.00 84.31 72 PRO A C 1
ATOM 558 O O . PRO A 1 72 ? 23.584 11.297 -14.375 1.00 84.31 72 PRO A O 1
ATOM 561 N N . LYS A 1 73 ? 25.578 11.774 -13.451 1.00 85.56 73 LYS A N 1
ATOM 562 C CA . LYS A 1 73 ? 25.098 12.900 -12.635 1.00 85.56 73 LYS A CA 1
ATOM 563 C C . LYS A 1 73 ? 24.598 14.061 -13.483 1.00 85.56 73 LYS A C 1
ATOM 565 O O . LYS A 1 73 ? 23.563 14.635 -13.166 1.00 85.56 73 LYS A O 1
ATOM 570 N N . VAL A 1 74 ? 25.253 14.341 -14.608 1.00 87.69 74 VAL A N 1
ATOM 571 C CA . VAL A 1 74 ? 24.825 15.401 -15.536 1.00 87.69 74 VAL A CA 1
ATOM 572 C C . VAL A 1 74 ? 23.435 15.095 -16.102 1.00 87.69 74 VAL A C 1
ATOM 574 O O . VAL A 1 74 ? 22.633 16.000 -16.325 1.00 87.69 74 VAL A O 1
ATOM 577 N N . LEU A 1 75 ? 23.115 13.816 -16.321 1.00 85.81 75 LEU A N 1
ATOM 578 C CA . LEU A 1 75 ? 21.784 13.409 -16.770 1.00 85.81 75 LEU A CA 1
ATOM 579 C C . LEU A 1 75 ? 20.741 13.536 -15.648 1.00 85.81 75 LEU A C 1
ATOM 581 O O . LEU A 1 75 ? 19.624 13.985 -15.907 1.00 85.81 75 LEU A O 1
ATOM 585 N N . ALA A 1 76 ? 21.117 13.195 -14.412 1.00 87.94 76 ALA A N 1
ATOM 586 C CA . ALA A 1 76 ? 20.267 13.369 -13.236 1.00 87.94 76 ALA A CA 1
ATOM 587 C C . ALA A 1 76 ? 19.937 14.849 -12.968 1.00 87.94 76 ALA A C 1
ATOM 589 O O . ALA A 1 76 ? 18.799 15.173 -12.636 1.00 87.94 76 ALA A O 1
ATOM 590 N N . GLU A 1 77 ? 20.897 15.751 -13.177 1.00 91.44 77 GLU A N 1
ATOM 591 C CA . GLU A 1 77 ? 20.701 17.202 -13.057 1.00 91.44 77 GLU A CA 1
ATOM 592 C C . GLU A 1 77 ? 19.822 17.778 -14.173 1.00 91.44 77 GLU A C 1
ATOM 594 O O . GLU A 1 77 ? 19.061 18.714 -13.935 1.00 91.44 77 GLU A O 1
ATOM 599 N N . LYS A 1 78 ? 19.883 17.212 -15.387 1.00 91.88 78 LYS A N 1
ATOM 600 C CA . LYS A 1 78 ? 19.027 17.629 -16.511 1.00 91.88 78 LYS A CA 1
ATOM 601 C C . LYS A 1 78 ? 17.567 17.214 -16.338 1.00 91.88 78 LYS A C 1
ATOM 603 O O . LYS A 1 78 ? 16.678 17.954 -16.751 1.00 91.88 78 LYS A O 1
ATOM 608 N N . PHE A 1 79 ? 17.316 16.049 -15.740 1.00 92.12 79 PHE A N 1
ATOM 609 C CA . PHE A 1 79 ? 15.967 15.515 -15.528 1.00 92.12 79 PHE A CA 1
ATOM 610 C C . PHE A 1 79 ? 15.720 15.169 -14.054 1.00 92.12 79 PHE A C 1
ATOM 612 O O . PHE A 1 79 ? 15.480 14.002 -13.723 1.00 92.12 79 PHE A O 1
ATOM 619 N N . PRO A 1 80 ? 15.724 16.170 -13.156 1.00 91.69 80 PRO A N 1
ATOM 620 C CA . PRO A 1 80 ? 15.656 15.932 -11.720 1.00 91.69 80 PRO A CA 1
ATOM 621 C C . PRO A 1 80 ? 14.352 15.242 -11.313 1.00 91.69 80 PRO A C 1
ATOM 623 O O . PRO A 1 80 ? 14.376 14.362 -10.461 1.00 91.69 80 PRO A O 1
ATOM 626 N N . SER A 1 81 ? 13.221 15.562 -11.952 1.00 91.25 81 SER A N 1
ATOM 627 C CA . SER A 1 81 ? 11.926 14.939 -11.643 1.00 91.25 81 SER A CA 1
ATOM 628 C C . SER A 1 81 ? 11.888 13.451 -11.997 1.00 91.25 81 SER A C 1
ATOM 630 O O . SER A 1 81 ? 11.467 12.639 -11.180 1.00 91.25 81 SER A O 1
ATOM 632 N N . LEU A 1 82 ? 12.362 13.068 -13.189 1.00 91.06 82 LEU A N 1
ATOM 633 C CA . LEU A 1 82 ? 12.405 11.660 -13.607 1.00 91.06 82 LEU A CA 1
ATOM 634 C C . LEU A 1 82 ? 13.417 10.866 -12.777 1.00 91.06 82 LEU A C 1
ATOM 636 O O . LEU A 1 82 ? 13.150 9.727 -12.395 1.00 91.06 82 LEU A O 1
ATOM 640 N N . TYR A 1 83 ? 14.554 11.487 -12.457 1.00 92.12 83 TYR A N 1
ATOM 641 C CA . TYR A 1 83 ? 15.549 10.892 -11.577 1.00 92.12 83 TYR A CA 1
ATOM 642 C C . TYR A 1 83 ? 14.987 10.669 -10.171 1.00 92.12 83 TYR A C 1
ATOM 644 O O . TYR A 1 83 ? 15.110 9.569 -9.647 1.00 92.12 83 TYR A O 1
ATOM 652 N N . GLN A 1 84 ? 14.307 11.659 -9.584 1.00 92.69 84 GLN A N 1
ATOM 653 C CA . GLN A 1 84 ? 13.673 11.531 -8.268 1.00 92.69 84 GLN A CA 1
ATOM 654 C C . GLN A 1 84 ? 12.560 10.479 -8.250 1.00 92.69 84 GLN A C 1
ATOM 656 O O . GLN A 1 84 ? 12.453 9.748 -7.269 1.00 92.69 84 GLN A O 1
ATOM 661 N N . LEU A 1 85 ? 11.763 10.357 -9.319 1.00 93.44 85 LEU A N 1
ATOM 662 C CA . LEU A 1 85 ? 10.767 9.288 -9.437 1.00 93.44 85 LEU A CA 1
ATOM 663 C C . LEU A 1 85 ? 11.435 7.911 -9.428 1.00 93.44 85 LEU A C 1
ATOM 665 O O . LEU A 1 85 ? 11.061 7.064 -8.626 1.00 93.44 85 LEU A O 1
ATOM 669 N N . SER A 1 86 ? 12.446 7.695 -10.272 1.00 93.06 86 SER A N 1
ATOM 670 C CA . SER A 1 86 ? 13.175 6.421 -10.320 1.00 93.06 86 SER A CA 1
ATOM 671 C C . SER A 1 86 ? 13.899 6.122 -8.997 1.00 93.06 86 SER A C 1
ATOM 673 O O . SER A 1 86 ? 13.813 5.010 -8.475 1.00 93.06 86 SER A O 1
ATOM 675 N N . LEU A 1 87 ? 14.536 7.139 -8.400 1.00 93.19 87 LEU A N 1
ATOM 676 C CA . LEU A 1 87 ? 15.264 7.051 -7.132 1.00 93.19 87 LEU A CA 1
ATOM 677 C C . LEU A 1 87 ? 14.346 6.675 -5.962 1.00 93.19 87 LEU A C 1
ATOM 679 O O . LEU A 1 87 ? 14.700 5.813 -5.163 1.00 93.19 87 LEU A O 1
ATOM 683 N N . ASN A 1 88 ? 13.158 7.279 -5.883 1.00 93.81 88 ASN A N 1
ATOM 684 C CA . ASN A 1 88 ? 12.164 6.990 -4.846 1.00 93.81 88 ASN A CA 1
ATOM 685 C C . ASN A 1 88 ? 11.237 5.824 -5.225 1.00 93.81 88 ASN A C 1
ATOM 687 O O . ASN A 1 88 ? 10.128 5.731 -4.704 1.00 93.81 88 ASN A O 1
ATOM 691 N N . LYS A 1 89 ? 11.660 4.942 -6.147 1.00 92.56 89 LYS A N 1
ATOM 692 C CA . LYS A 1 89 ? 10.895 3.765 -6.599 1.00 92.56 89 LYS A CA 1
ATOM 693 C C . LYS A 1 89 ? 9.444 4.102 -6.970 1.00 92.56 89 LYS A C 1
ATOM 695 O O . LYS A 1 89 ? 8.503 3.415 -6.576 1.00 92.56 89 LYS A O 1
ATOM 700 N N . TRP A 1 90 ? 9.255 5.203 -7.690 1.00 92.31 90 TRP A N 1
ATOM 701 C CA . TRP A 1 90 ? 7.950 5.725 -8.098 1.00 92.31 90 TRP A CA 1
ATOM 702 C C . TRP A 1 90 ? 7.005 6.125 -6.951 1.00 92.31 90 TRP A C 1
ATOM 704 O O . TRP A 1 90 ? 5.821 6.338 -7.193 1.00 92.31 90 TRP A O 1
ATOM 714 N N . TYR A 1 91 ? 7.502 6.262 -5.717 1.00 93.25 91 TYR A N 1
ATOM 715 C CA . TYR A 1 91 ? 6.713 6.573 -4.515 1.00 93.25 91 TYR A CA 1
ATOM 716 C C . TYR A 1 91 ? 5.586 5.568 -4.205 1.00 93.25 91 TYR A C 1
ATOM 718 O O . TYR A 1 91 ? 4.740 5.841 -3.351 1.00 93.25 91 TYR A O 1
ATOM 726 N N . PHE A 1 92 ? 5.563 4.397 -4.855 1.00 93.94 92 PHE A N 1
ATOM 727 C CA . PHE A 1 92 ? 4.539 3.379 -4.604 1.00 93.94 92 PHE A CA 1
ATOM 728 C C . PHE A 1 92 ? 4.623 2.827 -3.180 1.00 93.94 92 PHE A C 1
ATOM 730 O O . PHE A 1 92 ? 3.588 2.669 -2.536 1.00 93.94 92 PHE A O 1
ATOM 737 N N . ASP A 1 93 ? 5.840 2.607 -2.674 1.00 93.06 93 ASP A N 1
ATOM 738 C CA . ASP A 1 93 ? 6.079 2.137 -1.305 1.00 93.06 93 ASP A CA 1
ATOM 739 C C . ASP A 1 93 ? 5.487 3.128 -0.278 1.00 93.06 93 ASP A C 1
ATOM 741 O O . ASP A 1 93 ? 4.724 2.739 0.608 1.00 93.06 93 ASP A O 1
ATOM 745 N N . ASP A 1 94 ? 5.762 4.428 -0.442 1.00 93.69 94 ASP A N 1
ATOM 746 C CA . ASP A 1 94 ? 5.273 5.487 0.453 1.00 93.69 94 ASP A CA 1
ATOM 747 C C . ASP A 1 94 ? 3.754 5.668 0.375 1.00 93.69 94 ASP A C 1
ATOM 749 O O . ASP A 1 94 ? 3.089 5.924 1.384 1.00 93.69 94 ASP A O 1
ATOM 753 N N . LEU A 1 95 ? 3.193 5.570 -0.833 1.00 95.38 95 LEU A N 1
ATOM 754 C CA . LEU A 1 95 ? 1.753 5.637 -1.047 1.00 95.38 95 LEU A CA 1
ATOM 755 C C . LEU A 1 95 ? 1.056 4.462 -0.358 1.00 95.38 95 LEU A C 1
ATOM 757 O O . LEU A 1 95 ? 0.039 4.656 0.311 1.00 95.38 95 LEU A O 1
ATOM 761 N N . TYR A 1 96 ? 1.622 3.261 -0.486 1.00 95.31 96 TYR A N 1
ATOM 762 C CA . TYR A 1 96 ? 1.091 2.063 0.144 1.00 95.31 96 TYR A CA 1
ATOM 763 C C . TYR A 1 96 ? 1.135 2.162 1.672 1.00 95.31 96 TYR A C 1
ATOM 765 O O . TYR A 1 96 ? 0.131 1.888 2.337 1.00 95.31 96 TYR A O 1
ATOM 773 N N . ASP A 1 97 ? 2.256 2.621 2.237 1.00 96.19 97 ASP A N 1
ATOM 774 C CA . ASP A 1 97 ? 2.380 2.820 3.682 1.00 96.19 97 ASP A CA 1
ATOM 775 C C . ASP A 1 97 ? 1.352 3.837 4.202 1.00 96.19 97 ASP A C 1
ATOM 777 O O . ASP A 1 97 ? 0.615 3.563 5.151 1.00 96.19 97 ASP A O 1
ATOM 781 N N . LYS A 1 98 ? 1.214 4.991 3.544 1.00 95.88 98 LYS A N 1
ATOM 782 C CA . LYS A 1 98 ? 0.284 6.040 3.989 1.00 95.88 98 LYS A CA 1
ATOM 783 C C . LYS A 1 98 ? -1.180 5.633 3.860 1.00 95.88 98 LYS A C 1
ATOM 785 O O . LYS A 1 98 ? -1.966 5.891 4.773 1.00 95.88 98 LYS A O 1
ATOM 790 N N . LEU A 1 99 ? -1.563 5.027 2.737 1.00 95.69 99 LEU A N 1
ATOM 791 C CA . LEU A 1 99 ? -2.962 4.695 2.472 1.00 95.69 99 LEU A CA 1
ATOM 792 C C . LEU A 1 99 ? -3.393 3.419 3.183 1.00 95.69 99 LEU A C 1
ATOM 794 O O . LEU A 1 99 ? -4.399 3.426 3.891 1.00 95.69 99 LEU A O 1
ATOM 798 N N . PHE A 1 100 ? -2.642 2.332 3.026 1.00 95.94 100 PHE A N 1
ATOM 799 C CA . PHE A 1 100 ? -3.068 1.031 3.527 1.00 95.94 100 PHE A CA 1
ATOM 800 C C . PHE A 1 100 ? -2.575 0.788 4.946 1.00 95.94 100 PHE A C 1
ATOM 802 O O . PHE A 1 100 ? -3.377 0.458 5.820 1.00 95.94 100 PHE A O 1
ATOM 809 N N . VAL A 1 101 ? -1.285 0.986 5.225 1.00 96.69 101 VAL A N 1
ATOM 810 C CA . VAL A 1 101 ? -0.719 0.649 6.543 1.00 96.69 101 VAL A CA 1
ATOM 811 C C . VAL A 1 101 ? -1.186 1.643 7.606 1.00 96.69 101 VAL A C 1
ATOM 813 O O . VAL A 1 101 ? -1.786 1.256 8.609 1.00 96.69 101 VAL A O 1
ATOM 816 N N . GLN A 1 102 ? -0.967 2.939 7.398 1.00 96.81 102 GLN A N 1
ATOM 817 C CA . GLN A 1 102 ? -1.381 3.963 8.357 1.00 96.81 102 GLN A CA 1
ATOM 818 C C . GLN A 1 102 ? -2.903 4.144 8.374 1.00 96.81 102 GLN A C 1
ATOM 820 O O . GLN A 1 102 ? -3.481 4.332 9.449 1.00 96.81 102 GLN A O 1
ATOM 825 N N . GLY A 1 103 ? -3.559 4.038 7.213 1.00 95.88 103 GLY A N 1
ATOM 826 C CA . GLY A 1 103 ? -5.017 4.078 7.108 1.00 95.88 103 GLY A CA 1
ATOM 827 C C . GLY A 1 103 ? -5.686 2.965 7.914 1.00 95.88 103 GLY A C 1
ATOM 828 O O . GLY A 1 103 ? -6.507 3.257 8.785 1.00 95.88 103 GLY A O 1
ATOM 829 N N . SER A 1 104 ? -5.276 1.708 7.717 1.00 96.56 104 SER A N 1
ATOM 830 C CA . SER A 1 104 ? -5.824 0.572 8.476 1.00 96.56 104 SER A CA 1
ATOM 831 C C . SER A 1 104 ? -5.556 0.688 9.978 1.00 96.56 104 SER A C 1
ATOM 833 O O . SER A 1 104 ? -6.465 0.473 10.780 1.00 96.56 104 SER A O 1
ATOM 835 N N . ARG A 1 105 ? -4.353 1.120 10.385 1.00 96.88 105 ARG A N 1
ATOM 836 C CA . ARG A 1 105 ? -4.020 1.360 11.801 1.00 96.88 105 ARG A CA 1
ATOM 837 C C . ARG A 1 105 ? -4.914 2.419 12.443 1.00 96.88 105 ARG A C 1
ATOM 839 O O . ARG A 1 105 ? -5.306 2.264 13.599 1.00 96.88 105 ARG A O 1
ATOM 846 N N . ARG A 1 106 ? -5.242 3.494 11.717 1.00 96.38 106 ARG A N 1
ATOM 847 C CA . ARG A 1 106 ? -6.138 4.547 12.218 1.00 96.38 106 ARG A CA 1
ATOM 848 C C . ARG A 1 106 ? -7.559 4.020 12.405 1.00 96.38 106 ARG A C 1
ATOM 850 O O . ARG A 1 106 ? -8.145 4.266 13.455 1.00 96.38 106 ARG A O 1
ATOM 857 N N . VAL A 1 107 ? -8.077 3.276 11.428 1.00 97.00 107 VAL A N 1
ATOM 858 C CA . VAL A 1 107 ? -9.412 2.663 11.510 1.00 97.00 107 VAL A CA 1
ATOM 859 C C . VAL A 1 107 ? -9.484 1.677 12.675 1.00 97.00 107 VAL A C 1
ATOM 861 O O . VAL A 1 107 ? -10.399 1.761 13.489 1.00 97.00 107 VAL A O 1
ATOM 864 N N . ALA A 1 108 ? -8.484 0.807 12.829 1.00 96.62 108 ALA A N 1
ATOM 865 C CA . ALA A 1 108 ? -8.426 -0.138 13.941 1.00 96.62 108 ALA A CA 1
ATOM 866 C C . ALA A 1 108 ? -8.454 0.568 15.308 1.00 96.62 108 ALA A C 1
ATOM 868 O O . ALA A 1 108 ? -9.177 0.148 1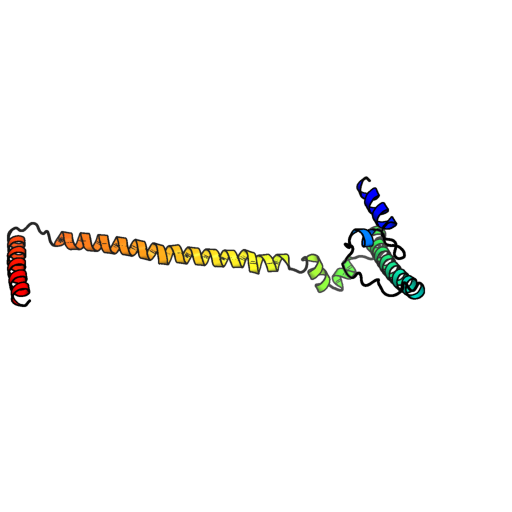6.208 1.00 96.62 108 ALA A O 1
ATOM 869 N N . ARG A 1 109 ? -7.723 1.684 15.454 1.00 96.56 109 ARG A N 1
ATOM 870 C CA . ARG A 1 109 ? -7.746 2.485 16.686 1.00 96.56 109 ARG A CA 1
ATOM 871 C C . ARG A 1 109 ? -9.125 3.085 16.963 1.00 96.56 109 ARG A C 1
ATOM 873 O O . ARG A 1 109 ? -9.565 3.061 18.103 1.00 96.56 109 ARG A O 1
ATOM 880 N N . GLN A 1 110 ? -9.810 3.595 15.941 1.00 96.19 110 GLN A N 1
ATOM 881 C CA . GLN A 1 110 ? -11.161 4.139 16.105 1.00 96.19 110 GLN A CA 1
ATOM 882 C C . GLN A 1 110 ? -12.153 3.065 16.551 1.00 96.19 110 GLN A C 1
ATOM 884 O O . GLN A 1 110 ? -12.938 3.310 17.459 1.00 96.19 110 GLN A O 1
ATOM 889 N N . ILE A 1 111 ? -12.081 1.871 15.959 1.00 96.69 111 ILE A N 1
ATOM 890 C CA . ILE A 1 111 ? -12.926 0.738 16.355 1.00 96.69 111 ILE A CA 1
ATOM 891 C C . ILE A 1 111 ? -12.667 0.367 17.821 1.00 96.69 111 ILE A C 1
ATOM 893 O O . ILE A 1 111 ? -13.615 0.237 18.589 1.00 96.69 111 ILE A O 1
ATOM 897 N N . MET A 1 112 ? -11.398 0.279 18.227 1.00 96.44 112 MET A N 1
ATOM 898 C CA . MET A 1 112 ? -11.027 -0.004 19.618 1.00 96.44 112 MET A CA 1
ATOM 899 C C . MET A 1 112 ? -11.547 1.065 20.591 1.00 96.44 112 MET A C 1
ATOM 901 O O . MET A 1 112 ? -12.030 0.741 21.672 1.00 96.44 112 MET A O 1
ATOM 905 N N . GLU A 1 113 ? -11.465 2.346 20.229 1.00 96.19 113 GLU A N 1
ATOM 906 C CA . GLU A 1 113 ? -11.988 3.419 21.079 1.00 96.19 113 GLU A CA 1
ATOM 907 C C . GLU A 1 113 ? -13.512 3.378 21.215 1.00 96.19 113 GLU A C 1
ATOM 909 O O . GLU A 1 113 ? -14.030 3.715 22.279 1.00 96.19 113 GLU A O 1
ATOM 914 N N . VAL A 1 114 ? -14.229 2.990 20.157 1.00 96.12 114 VAL A N 1
ATOM 915 C CA . VAL A 1 114 ? -15.687 2.824 20.204 1.00 96.12 114 VAL A CA 1
ATOM 916 C C . VAL A 1 114 ? -16.061 1.670 21.127 1.00 96.12 114 VAL A C 1
ATOM 918 O O . VAL A 1 114 ? -16.941 1.848 21.962 1.00 96.12 114 VAL A O 1
ATOM 921 N N . ASP A 1 115 ? -15.376 0.534 21.031 1.00 95.44 115 ASP A N 1
ATOM 922 C CA . ASP A 1 115 ? -15.603 -0.619 21.909 1.00 95.44 115 ASP A CA 1
ATOM 923 C C . ASP A 1 115 ? -15.413 -0.235 23.388 1.00 95.44 115 ASP A C 1
ATOM 925 O O . ASP A 1 115 ? -16.344 -0.311 24.191 1.00 95.44 115 ASP A O 1
ATOM 929 N N . TYR A 1 116 ? -14.266 0.364 23.713 1.00 94.94 116 TYR A N 1
ATOM 930 C CA . TYR A 1 116 ? -13.942 0.765 25.084 1.00 94.94 116 TYR A CA 1
ATOM 931 C C . TYR A 1 116 ? -14.842 1.881 25.649 1.00 94.94 116 TYR A C 1
ATOM 933 O O . TYR A 1 116 ? -15.099 1.947 26.849 1.00 94.94 116 TYR A O 1
ATOM 941 N N . LYS A 1 117 ? -15.308 2.822 24.820 1.00 94.19 117 LYS A N 1
ATOM 942 C CA . LYS A 1 117 ? -16.132 3.946 25.309 1.00 94.19 117 LYS A CA 1
ATOM 943 C C . LYS A 1 117 ? -17.618 3.622 25.310 1.00 94.19 117 LYS A C 1
ATOM 945 O O . LYS A 1 117 ? -18.325 4.029 26.228 1.00 94.19 117 LYS A O 1
ATOM 950 N N . VAL A 1 118 ? -18.103 2.960 24.265 1.00 93.94 118 VAL A N 1
ATOM 951 C CA . VAL A 1 118 ? -19.536 2.752 24.037 1.00 93.94 118 VAL A CA 1
ATOM 952 C C . VAL A 1 118 ? -19.976 1.415 24.609 1.00 93.94 118 VAL A C 1
ATOM 954 O O . VAL A 1 118 ? -20.921 1.384 25.394 1.00 93.94 118 VAL A O 1
ATOM 957 N N . ILE A 1 119 ? -19.295 0.328 24.242 1.00 93.62 119 ILE A N 1
ATOM 958 C CA . ILE A 1 119 ? -19.708 -1.024 24.629 1.00 93.62 119 ILE A CA 1
ATOM 959 C C . ILE A 1 119 ? -19.397 -1.243 26.110 1.00 93.62 119 ILE A C 1
ATOM 961 O O . ILE A 1 119 ? -20.320 -1.455 26.900 1.00 93.62 119 ILE A O 1
ATOM 965 N N . ASP A 1 120 ? -18.141 -1.062 26.519 1.00 94.88 120 ASP A N 1
ATOM 966 C CA . ASP A 1 120 ? -17.761 -1.172 27.935 1.00 94.88 120 ASP A CA 1
ATOM 967 C C . ASP A 1 120 ? -18.470 -0.116 28.794 1.00 94.88 120 ASP A C 1
ATOM 969 O O . ASP A 1 120 ? -18.886 -0.386 29.923 1.00 94.88 120 ASP A O 1
ATOM 973 N N . GLY A 1 121 ? -18.671 1.090 28.253 1.00 95.12 121 GLY A N 1
ATOM 974 C CA . GLY A 1 121 ? -19.421 2.154 28.919 1.00 95.12 121 GLY A CA 1
ATOM 975 C C . GLY A 1 121 ? -20.860 1.749 29.246 1.00 95.12 121 GLY A C 1
ATOM 976 O O . GLY A 1 121 ? -21.315 1.957 30.372 1.00 95.12 121 GLY A O 1
ATOM 977 N N . ALA A 1 122 ? -21.567 1.123 28.301 1.00 96.06 122 ALA A N 1
ATOM 978 C CA . ALA A 1 122 ? -22.932 0.643 28.509 1.00 96.06 122 ALA A CA 1
ATOM 979 C C . ALA A 1 122 ? -23.006 -0.464 29.577 1.00 96.06 122 ALA A C 1
ATOM 981 O O . ALA A 1 122 ? -23.905 -0.459 30.427 1.00 96.06 122 ALA A O 1
ATOM 982 N N . VAL A 1 123 ? -22.038 -1.384 29.579 1.00 96.25 123 VAL A N 1
ATOM 983 C CA . VAL A 1 123 ? -21.949 -2.456 30.584 1.00 96.25 123 VAL A CA 1
ATOM 984 C C . VAL A 1 123 ? -21.689 -1.872 31.975 1.00 96.25 123 VAL A C 1
ATOM 986 O O . VAL A 1 123 ? -22.415 -2.178 32.925 1.00 96.25 123 VAL A O 1
ATOM 989 N N . ASN A 1 124 ? -20.717 -0.966 32.092 1.00 96.31 124 ASN A N 1
ATOM 990 C CA . ASN A 1 124 ? -20.383 -0.307 33.355 1.00 96.31 124 ASN A CA 1
ATOM 991 C C . ASN A 1 124 ? -21.549 0.526 33.901 1.00 96.31 124 ASN A C 1
ATOM 993 O O . ASN A 1 124 ? -21.810 0.504 35.105 1.00 96.31 124 ASN A O 1
ATOM 997 N N . LEU A 1 125 ? -22.291 1.219 33.031 1.00 96.06 125 LEU A N 1
ATOM 998 C CA . LEU A 1 125 ? -23.476 1.982 33.425 1.00 96.06 125 LEU A CA 1
ATOM 999 C C . LEU A 1 125 ? -24.565 1.065 33.984 1.00 96.06 125 LEU A C 1
ATOM 1001 O O . LEU A 1 125 ? -25.156 1.377 35.014 1.00 96.06 125 LEU A O 1
ATOM 1005 N N . THR A 1 126 ? -24.794 -0.088 33.357 1.00 95.94 126 THR A N 1
ATOM 1006 C CA . THR A 1 126 ? -25.776 -1.072 33.841 1.00 95.94 126 THR A CA 1
ATOM 1007 C C . THR 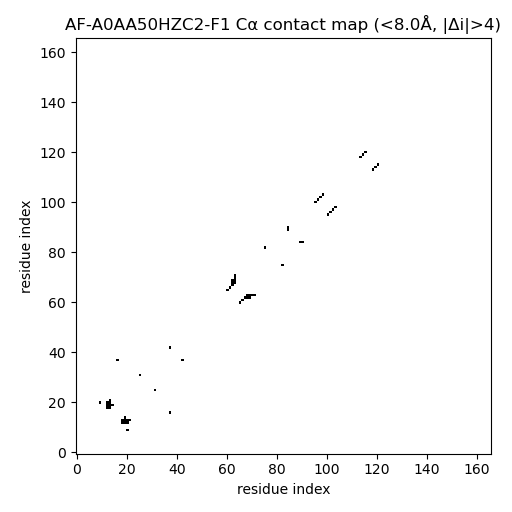A 1 126 ? -25.412 -1.578 35.242 1.00 95.94 126 THR A C 1
ATOM 1009 O O . THR A 1 126 ? -26.267 -1.643 36.133 1.00 95.94 126 THR A O 1
ATOM 1012 N N . GLY A 1 127 ? -24.128 -1.866 35.475 1.00 95.38 127 GLY A N 1
ATOM 1013 C CA . GLY A 1 127 ? -23.620 -2.213 36.803 1.00 95.38 127 GLY A CA 1
ATOM 1014 C C . GLY A 1 127 ? -23.814 -1.084 37.819 1.00 95.38 127 GLY A C 1
ATOM 1015 O O . GLY A 1 127 ? -24.306 -1.318 38.923 1.00 95.38 127 GLY A O 1
ATOM 1016 N N . LEU A 1 128 ? -23.506 0.155 37.429 1.00 95.81 128 LEU A N 1
ATOM 1017 C CA . LEU A 1 128 ? -23.660 1.334 38.281 1.00 95.81 128 LEU A CA 1
ATOM 1018 C C . LEU A 1 128 ? -25.124 1.574 38.664 1.00 95.81 128 LEU A C 1
ATOM 1020 O O . LEU A 1 128 ? -25.411 1.790 39.838 1.00 95.81 128 LEU A O 1
ATOM 1024 N N . VAL A 1 129 ? -26.057 1.483 37.713 1.00 96.50 129 VAL A N 1
ATOM 1025 C CA . VAL A 1 129 ? -27.499 1.620 37.980 1.00 96.50 129 VAL A CA 1
ATOM 1026 C C . VAL A 1 129 ? -27.966 0.570 38.982 1.00 96.50 129 VAL A C 1
ATOM 1028 O O . VAL A 1 129 ? -28.723 0.893 39.897 1.00 96.50 129 VAL A O 1
ATOM 1031 N N . THR A 1 130 ? -27.484 -0.666 38.852 1.00 95.75 130 THR A N 1
ATOM 1032 C CA . THR A 1 130 ? -27.817 -1.753 39.781 1.00 95.75 130 THR A CA 1
ATOM 1033 C C . THR A 1 130 ? -27.308 -1.451 41.193 1.00 95.75 130 THR A C 1
ATOM 1035 O O . THR A 1 130 ? -28.064 -1.566 42.157 1.00 95.75 130 THR A O 1
ATOM 1038 N N . LEU A 1 131 ? -26.056 -0.999 41.320 1.00 95.38 131 LEU A N 1
ATOM 1039 C CA . LEU A 1 131 ? -25.456 -0.630 42.606 1.00 95.38 131 LEU A CA 1
ATOM 1040 C C . LEU A 1 131 ? -26.172 0.556 43.260 1.00 95.38 131 LEU A C 1
ATOM 1042 O O . LEU A 1 131 ? -26.524 0.486 44.434 1.00 95.38 131 LEU A O 1
ATOM 1046 N N . VAL A 1 132 ? -26.429 1.623 42.499 1.00 95.44 132 VAL A N 1
ATOM 1047 C CA . VAL A 1 132 ? -27.132 2.818 42.992 1.00 95.44 132 VAL A CA 1
ATOM 1048 C C . VAL A 1 132 ? -28.556 2.475 43.413 1.00 95.44 132 VAL A C 1
ATOM 1050 O O . VAL A 1 132 ? -29.013 2.943 44.453 1.00 95.44 132 VAL A O 1
ATOM 1053 N N . SER A 1 133 ? -29.247 1.626 42.649 1.00 94.94 133 SER A N 1
ATOM 1054 C CA . SER A 1 133 ? -30.584 1.157 43.020 1.00 94.94 133 SER A CA 1
ATOM 1055 C C . SER A 1 133 ? -30.542 0.376 44.335 1.00 94.94 133 SER A C 1
ATOM 1057 O O . SER A 1 133 ? -31.335 0.655 45.229 1.00 94.94 133 SER A O 1
ATOM 1059 N N . GLY A 1 134 ? -29.586 -0.543 44.497 1.00 93.56 134 GLY A N 1
ATOM 1060 C CA . GLY A 1 134 ? -29.402 -1.296 45.741 1.00 93.56 134 GLY A CA 1
ATOM 1061 C C . GLY A 1 134 ? -29.111 -0.402 46.951 1.00 93.56 134 GLY A C 1
ATOM 1062 O O . GLY A 1 134 ? -29.755 -0.548 47.991 1.00 93.56 134 GLY A O 1
ATOM 1063 N N . GLU A 1 135 ? -28.203 0.566 46.804 1.00 93.25 135 GLU A N 1
ATOM 1064 C CA . GLU A 1 135 ? -27.878 1.515 47.878 1.00 93.25 135 GLU A CA 1
ATOM 1065 C C . GLU A 1 135 ? -29.071 2.431 48.198 1.00 93.25 135 GLU A C 1
ATOM 1067 O O . GLU A 1 135 ? -29.311 2.745 49.359 1.00 93.25 135 GLU A O 1
ATOM 1072 N N . GLY A 1 136 ? -29.882 2.796 47.199 1.00 92.31 136 GLY A N 1
ATOM 1073 C CA . GLY A 1 136 ? -31.136 3.525 47.395 1.00 92.31 136 GLY A CA 1
ATOM 1074 C C . GLY A 1 136 ? -32.170 2.729 48.197 1.00 92.31 136 GLY A C 1
ATOM 1075 O O . GLY A 1 136 ? -32.727 3.246 49.165 1.00 92.31 136 GLY A O 1
ATOM 1076 N N . LEU A 1 137 ? -32.397 1.456 47.843 1.00 91.12 137 LEU A N 1
ATOM 1077 C CA . LEU A 1 137 ? -33.324 0.582 48.573 1.00 91.12 137 LEU A CA 1
ATOM 1078 C C . LEU A 1 137 ? -32.875 0.330 50.018 1.00 91.12 137 LEU A C 1
ATOM 1080 O O . LEU A 1 137 ? -33.720 0.222 50.903 1.00 91.12 137 LEU A O 1
ATOM 1084 N N . LYS A 1 138 ? -31.566 0.292 50.288 1.00 90.94 138 LYS A N 1
ATOM 1085 C CA . LYS A 1 138 ? -31.029 0.143 51.650 1.00 90.94 138 LYS A CA 1
ATOM 1086 C C . LYS A 1 138 ? -31.507 1.247 52.600 1.00 90.94 138 LYS A C 1
ATOM 1088 O O . LYS A 1 138 ? -31.710 0.975 53.778 1.00 90.94 138 LYS A O 1
ATOM 1093 N N . TYR A 1 139 ? -31.757 2.462 52.109 1.00 87.75 139 TYR A N 1
ATOM 1094 C CA . TYR A 1 139 ? -32.309 3.551 52.926 1.00 87.75 139 TYR A CA 1
ATOM 1095 C C . TYR A 1 139 ? -33.806 3.405 53.250 1.00 87.75 139 TYR A C 1
ATOM 1097 O O . TYR A 1 139 ? -34.320 4.159 54.075 1.00 87.75 139 TYR A O 1
ATOM 1105 N N . LEU A 1 140 ? -34.534 2.460 52.642 1.00 85.69 140 LEU A N 1
ATOM 1106 C CA . LEU A 1 140 ? -35.907 2.142 53.064 1.00 85.69 140 LEU A CA 1
ATOM 1107 C C . LEU A 1 140 ? -35.918 1.364 54.390 1.00 85.69 140 LEU A C 1
ATOM 1109 O O . LEU A 1 140 ? -36.831 1.521 55.202 1.00 85.69 140 LEU A O 1
ATOM 1113 N N . GLU A 1 141 ? -34.864 0.596 54.654 1.00 85.00 141 GLU A N 1
ATOM 1114 C CA . GLU A 1 141 ? -34.681 -0.232 55.846 1.00 85.00 141 GLU A CA 1
ATOM 1115 C C . GLU A 1 141 ? -34.113 0.593 57.020 1.00 85.00 141 GLU A C 1
ATOM 1117 O O . GLU A 1 141 ? -32.991 0.403 57.481 1.00 85.00 141 GLU A O 1
ATOM 1122 N N . ASN A 1 142 ? -34.902 1.548 57.528 1.00 82.38 142 ASN A N 1
ATOM 1123 C CA . ASN A 1 142 ? -34.479 2.487 58.582 1.00 82.38 142 ASN A CA 1
ATOM 1124 C C . ASN A 1 142 ? -34.496 1.906 60.017 1.00 82.38 142 ASN A C 1
ATOM 1126 O O . ASN A 1 142 ? -34.328 2.652 60.983 1.00 82.38 142 ASN A O 1
ATOM 1130 N N . GLY A 1 143 ? -34.781 0.609 60.198 1.00 85.44 143 GLY A N 1
ATOM 1131 C CA . GLY A 1 143 ? -34.784 -0.072 61.507 1.00 85.44 143 GLY A CA 1
ATOM 1132 C C . GLY A 1 143 ? -35.920 0.321 62.470 1.00 85.44 143 GLY A C 1
ATOM 1133 O O . GLY A 1 143 ? -36.004 -0.191 63.586 1.00 85.44 143 GLY A O 1
ATOM 1134 N N . ARG A 1 144 ? -36.834 1.212 62.064 1.00 90.75 144 ARG A N 1
ATOM 1135 C CA . ARG A 1 144 ? -37.987 1.651 62.870 1.00 90.75 144 ARG A CA 1
ATOM 1136 C C . ARG A 1 144 ? -39.184 0.718 62.672 1.00 90.75 144 ARG A C 1
ATOM 1138 O O . ARG A 1 144 ? -39.875 0.827 61.667 1.00 90.75 144 ARG A O 1
ATOM 1145 N N . VAL A 1 145 ? -39.507 -0.112 63.669 1.00 88.62 145 VAL A N 1
ATOM 1146 C CA . VAL A 1 145 ? -40.621 -1.098 63.629 1.00 88.62 145 VAL A CA 1
ATOM 1147 C C . VAL A 1 145 ? -41.965 -0.493 63.178 1.00 88.62 145 VAL A C 1
ATOM 1149 O O . VAL A 1 145 ? -42.699 -1.104 62.406 1.00 88.62 145 VAL A O 1
ATOM 1152 N N . GLN A 1 146 ? -42.268 0.743 63.592 1.00 89.31 146 GLN A N 1
ATOM 1153 C CA . GLN A 1 146 ? -43.493 1.459 63.199 1.00 89.31 146 GLN A CA 1
ATOM 1154 C C . GLN A 1 146 ? -43.605 1.695 61.682 1.00 89.31 146 GLN A C 1
ATOM 1156 O O . GLN A 1 146 ? -44.703 1.658 61.135 1.00 89.31 146 GLN A O 1
ATOM 1161 N N . PHE A 1 147 ? -42.480 1.932 61.001 1.00 89.12 147 PHE A N 1
ATOM 1162 C CA . PHE A 1 147 ? -42.450 2.161 59.556 1.00 89.12 147 PHE A CA 1
ATOM 1163 C C . PHE A 1 147 ? -42.771 0.874 58.781 1.00 89.12 147 PHE A C 1
ATOM 1165 O O . PHE A 1 147 ? -43.557 0.909 57.838 1.00 89.12 147 PHE A O 1
ATOM 1172 N N . TYR A 1 148 ? -42.269 -0.277 59.240 1.00 90.50 148 TYR A N 1
ATOM 1173 C CA . TYR A 1 148 ? -42.618 -1.584 58.669 1.00 90.50 148 TYR A CA 1
ATOM 1174 C C . TYR A 1 148 ? -44.107 -1.902 58.810 1.00 90.50 148 TYR A C 1
ATOM 1176 O O . TYR A 1 148 ? -44.740 -2.327 57.847 1.00 90.50 148 TYR A O 1
ATOM 1184 N N . ALA A 1 149 ? -44.684 -1.651 59.991 1.00 92.12 149 ALA A N 1
ATOM 1185 C CA . ALA A 1 149 ? -46.113 -1.858 60.218 1.00 92.12 149 ALA A CA 1
ATOM 1186 C C . ALA A 1 149 ? -46.974 -1.024 59.249 1.00 92.12 149 ALA A C 1
ATOM 1188 O O . ALA A 1 149 ? -47.969 -1.522 58.723 1.00 92.12 149 ALA A O 1
ATOM 1189 N N . LEU A 1 150 ? -46.556 0.215 58.963 1.00 92.56 150 LEU A N 1
ATOM 1190 C CA . LEU A 1 150 ? -47.224 1.100 58.007 1.00 92.56 150 LEU A CA 1
ATOM 1191 C C . LEU A 1 150 ? -47.158 0.561 56.569 1.00 92.56 150 LEU A C 1
ATOM 1193 O O . LEU A 1 150 ? -48.184 0.548 55.889 1.00 92.56 150 LEU A O 1
ATOM 1197 N N . ILE A 1 151 ? -45.994 0.072 56.119 1.00 92.06 151 ILE A N 1
ATOM 1198 C CA . ILE A 1 151 ? -45.837 -0.537 54.785 1.00 92.06 151 ILE A CA 1
ATOM 1199 C C . ILE A 1 151 ? -46.750 -1.757 54.629 1.00 92.06 151 ILE A C 1
ATOM 1201 O O . ILE A 1 151 ? -47.453 -1.865 53.627 1.00 92.06 151 ILE A O 1
ATOM 1205 N N . VAL A 1 152 ? -46.780 -2.656 55.618 1.00 93.69 152 VAL A N 1
ATOM 1206 C CA . VAL A 1 152 ? -47.617 -3.868 55.573 1.00 93.69 152 VAL A CA 1
ATOM 1207 C C . VAL A 1 152 ? -49.099 -3.508 55.495 1.00 93.69 152 VAL A C 1
ATOM 1209 O O . VAL A 1 152 ? -49.820 -4.042 54.653 1.00 93.69 152 VAL A O 1
ATOM 1212 N N . PHE A 1 153 ? -49.559 -2.574 56.331 1.00 95.00 153 PHE A N 1
ATOM 1213 C CA . PHE A 1 153 ? -50.959 -2.149 56.329 1.00 95.00 153 PHE A CA 1
ATOM 1214 C C . PHE A 1 153 ? -51.352 -1.487 54.997 1.00 95.00 153 PHE A C 1
ATOM 1216 O O . PHE A 1 153 ? -52.412 -1.779 54.443 1.00 95.00 153 PHE A O 1
ATOM 1223 N N . GLY A 1 154 ? -50.467 -0.649 54.444 1.00 94.94 154 GLY A N 1
ATOM 1224 C CA . GLY A 1 154 ? -50.640 -0.041 53.125 1.00 94.94 154 GLY A CA 1
ATOM 1225 C C . GLY A 1 154 ? -50.675 -1.067 51.990 1.00 94.94 154 GLY A C 1
ATOM 1226 O O . GLY A 1 154 ? -51.532 -0.972 51.115 1.00 94.94 154 GLY A O 1
ATOM 1227 N N . ALA A 1 155 ? -49.803 -2.079 52.027 1.00 94.62 155 ALA A N 1
ATOM 1228 C CA . ALA A 1 155 ? -49.784 -3.158 51.042 1.00 94.62 155 ALA A CA 1
ATOM 1229 C C . ALA A 1 155 ? -51.091 -3.966 51.059 1.00 94.62 155 ALA A C 1
ATOM 1231 O O . ALA A 1 155 ? -51.655 -4.218 49.999 1.00 94.62 155 ALA A O 1
ATOM 1232 N N . VAL A 1 156 ? -51.611 -4.316 52.243 1.00 95.62 156 VAL A N 1
ATOM 1233 C CA . VAL A 1 156 ? -52.890 -5.038 52.386 1.00 95.62 156 VAL A CA 1
ATOM 1234 C C . VAL A 1 156 ? -54.055 -4.219 51.829 1.00 95.62 156 VAL A C 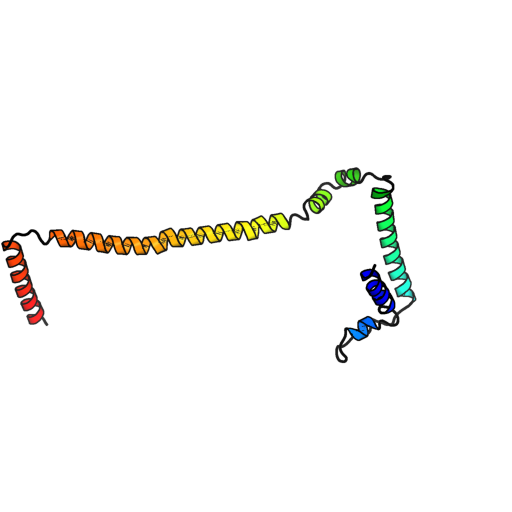1
ATOM 1236 O O . VAL A 1 156 ? -54.838 -4.741 51.038 1.00 95.62 156 VAL A O 1
ATOM 1239 N N . LEU A 1 157 ? -54.154 -2.934 52.186 1.00 95.25 157 LEU A N 1
ATOM 1240 C CA . LEU A 1 157 ? -55.179 -2.040 51.635 1.00 95.25 157 LEU A CA 1
ATOM 1241 C C . LEU A 1 157 ? -55.073 -1.922 50.111 1.00 95.25 157 LEU A C 1
ATOM 1243 O O . LEU A 1 157 ? -56.082 -2.032 49.418 1.00 95.25 157 LEU A O 1
ATOM 1247 N N . GLY A 1 158 ? -53.857 -1.743 49.588 1.00 95.12 158 GLY A N 1
ATOM 1248 C CA . GLY A 1 158 ? -53.604 -1.680 48.151 1.00 95.12 158 GLY A CA 1
ATOM 1249 C C . GLY A 1 158 ? -54.046 -2.953 47.431 1.00 95.12 158 GLY A C 1
ATOM 1250 O O . GLY A 1 158 ? -54.764 -2.872 46.438 1.00 95.12 158 GLY A O 1
ATOM 1251 N N . PHE A 1 159 ? -53.695 -4.125 47.968 1.00 95.19 159 PHE A N 1
ATOM 1252 C CA . PHE A 1 159 ? -54.134 -5.417 47.439 1.00 95.19 159 PHE A CA 1
ATOM 1253 C C . PHE A 1 159 ? -55.662 -5.532 47.401 1.00 95.19 159 PHE A C 1
ATOM 1255 O O . PHE A 1 159 ? -56.216 -5.870 46.360 1.00 95.19 159 PHE A O 1
ATOM 1262 N N . VAL A 1 160 ? -56.354 -5.208 48.496 1.00 95.12 160 VAL A N 1
ATOM 1263 C CA . VAL A 1 160 ? -57.826 -5.275 48.565 1.00 95.12 160 VAL A CA 1
ATOM 1264 C C . VAL A 1 160 ? -58.480 -4.346 47.540 1.00 95.12 160 VAL A C 1
ATOM 1266 O O . VAL A 1 160 ? -59.451 -4.729 46.891 1.00 95.12 160 VAL A O 1
ATOM 1269 N N . ILE A 1 161 ? -57.937 -3.144 47.348 1.00 94.81 161 ILE A N 1
ATOM 1270 C CA . ILE A 1 161 ? -58.457 -2.186 46.367 1.00 94.81 161 ILE A CA 1
ATOM 1271 C C . ILE A 1 161 ? -58.262 -2.718 44.947 1.00 94.81 161 ILE A C 1
ATOM 1273 O O . ILE A 1 161 ? -59.230 -2.765 44.193 1.00 94.81 161 ILE A O 1
ATOM 1277 N N . VAL A 1 162 ? -57.054 -3.177 44.602 1.00 95.00 162 VAL A N 1
ATOM 1278 C CA . VAL A 1 162 ? -56.755 -3.729 43.270 1.00 95.00 162 VAL A CA 1
ATOM 1279 C C . VAL A 1 162 ? -57.670 -4.911 42.955 1.00 95.00 162 VAL A C 1
ATOM 1281 O O . VAL A 1 162 ? -58.308 -4.907 41.910 1.00 95.00 162 VAL A O 1
ATOM 1284 N N . PHE A 1 163 ? -57.810 -5.862 43.882 1.00 91.69 163 PHE A N 1
ATOM 1285 C CA . PHE A 1 163 ? -58.641 -7.057 43.696 1.00 91.69 163 PHE A CA 1
ATOM 1286 C C . PHE A 1 163 ? -60.152 -6.816 43.778 1.00 91.69 163 PHE A C 1
ATOM 1288 O O . PHE A 1 163 ? -60.914 -7.693 43.392 1.00 91.69 163 PHE A O 1
ATOM 1295 N N . SER A 1 164 ? -60.605 -5.673 44.299 1.00 88.56 164 SER A N 1
ATOM 1296 C CA . SER A 1 164 ? -62.029 -5.301 44.253 1.00 88.56 164 SER A CA 1
ATOM 1297 C C . SER A 1 164 ? -62.396 -4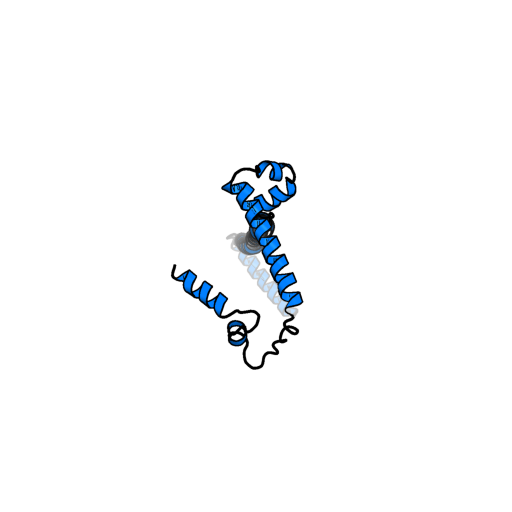.476 43.016 1.00 88.56 164 SER A C 1
ATOM 1299 O O . SER A 1 164 ? -63.579 -4.333 42.716 1.00 88.56 164 SER A O 1
ATOM 1301 N N . LEU A 1 165 ? -61.396 -3.930 42.312 1.00 82.50 165 LEU A N 1
ATOM 1302 C CA . LEU A 1 165 ? -61.552 -3.185 41.059 1.00 82.50 165 LEU A CA 1
ATOM 1303 C C . LEU A 1 165 ? -61.382 -4.056 39.802 1.00 82.50 165 LEU A C 1
ATOM 1305 O O . LEU A 1 165 ? -61.867 -3.660 38.742 1.00 82.50 165 LEU A O 1
ATOM 1309 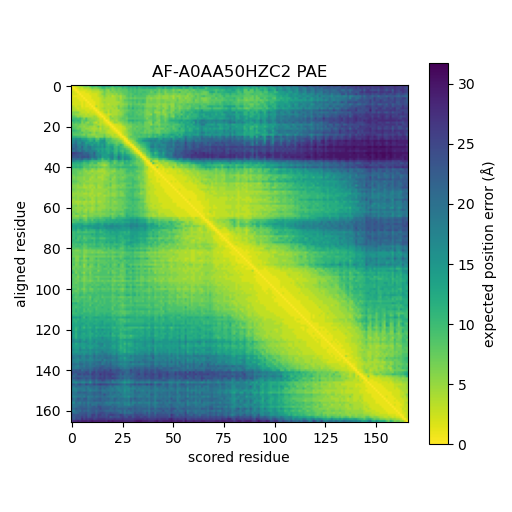N N . THR A 1 166 ? -60.688 -5.194 39.906 1.00 68.06 166 THR A N 1
ATOM 1310 C CA . THR A 1 166 ? -60.595 -6.245 38.872 1.00 68.06 166 THR A CA 1
ATOM 1311 C C . THR A 1 166 ? -61.668 -7.301 39.060 1.00 68.06 166 THR A C 1
ATOM 1313 O O . THR A 1 166 ? -62.302 -7.673 38.051 1.00 68.06 166 THR A O 1
#

Mean predicted aligned error: 11.87 Å

Sequence (166 aa):
MALAVPSVLIGLLGRPWANQFEAFIHAPGEVVEHAAEFEWGEFYVMAGNSIGIALIGITVASLMYWQHKFDPKVLAEKFPSLYQLSLNKWYFDDLYDKLFVQGSRRVARQIMEVDYKVIDGAVNLTGLVTLVSGEGLKYLENGRVQFYALIVFGAVLGFVIVFSLT

Solvent-accessible surface area (backbone atoms only — not comparable to full-atom values): 9596 Å² total; per-residue (Å²): 114,79,73,53,54,59,57,53,50,49,59,69,31,54,33,97,92,63,41,57,49,58,63,67,72,53,61,98,83,63,85,70,76,72,71,73,79,89,48,68,70,59,49,53,53,54,51,47,51,53,52,49,53,51,52,50,52,52,49,54,50,41,38,35,72,71,66,59,77,42,65,68,62,62,56,37,69,75,38,49,68,63,41,50,35,61,73,52,62,66,46,50,67,60,50,44,42,56,56,52,55,51,40,49,53,52,52,54,51,52,54,52,51,45,44,61,56,52,55,50,39,52,55,51,47,55,52,48,53,53,51,53,49,53,60,54,56,54,67,71,68,74,84,49,68,71,59,54,55,51,52,54,53,50,51,52,54,50,50,54,52,53,67,72,73,105

Radius of gyration: 43.37 Å; Cα contacts (8 Å, |Δi|>4): 31; chains: 1; bounding box: 96×48×108 Å

Foldseek 3Di:
DVVVVVVVVCVVCCDPVHNVVVVVVDDVPDPPPPPPPPDPVVVCVVVVVVVVVVVVVVVVVCCVPVVVVDDVVVVCVVCVPVNVCVVCVNCPVVVCCVCPVVVVVVVVVVVVVCCVCPVVVVVVVVVVVVVVVVVVVVVLPPVDPVSVVVVVVVVVVVVVVVVVVD

Secondary structure (DSSP, 8-state):
-TTHHHHHHHHHHEETTEEHHHHHHS-BTB-----S---HHHHHHHHHHHHHHHHHHHHHHHHHHTS--S-HHHHHHHSHHHHHHHHTGGGHHHHHIIIIIHHHHHHHHHHHHHIIIIIHHHHHHHHHHHHHHHHHHHTT----HHHHHHHHHHHHHHHHHHHHH-